Protein AF-A0A7X7I728-F1 (afdb_monomer_lite)

Secondary structure (DSSP, 8-state):
---GGGS-HHHHHHHHHHHHHHHHHHHHHT--S-PPPEEEE-TTS-EEEEEEEEEE-TTT-PEEEEEEE-TTSS-EEEEESEE--SSPPPTTEEEE-TTT-TTHHHHHHHTT-EEEEEEEEEETTEEEEEEEE-HHHHHHH-HHHHHHHHHHTTTHHHHHHHHTT-

pLDDT: mean 87.38, std 15.35, range [41.78, 98.81]

Sequence (166 aa):
MYDVDELPVEE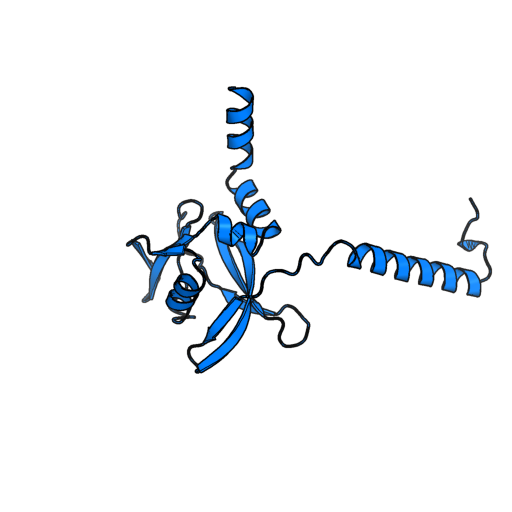QIEARRSLHEFINSALSEDKQESQKELTLNTQWETTERVQLEINQYMNNGCLYIGLVSYGDGYPEPYGDLTVNLTGKAPDYCGYVDLNNMPELEKFIEENDLGEFTGLTQRSGFCEYPLYLFNVDKLRELCPEGMQAYEHSIGRDKQVKVMEKAR

Structure (mmCIF, N/CA/C/O backbone):
data_AF-A0A7X7I728-F1
#
_entry.id   AF-A0A7X7I728-F1
#
loop_
_atom_site.group_PDB
_atom_site.id
_atom_site.type_symbol
_atom_site.label_atom_id
_atom_site.label_alt_id
_atom_site.label_comp_id
_atom_site.label_asym_id
_atom_site.label_entity_id
_atom_site.label_seq_id
_atom_site.pdbx_PDB_ins_code
_atom_site.Cartn_x
_atom_site.Cartn_y
_atom_site.Cartn_z
_atom_site.occupancy
_atom_site.B_iso_or_equiv
_atom_site.auth_seq_id
_atom_site.auth_comp_id
_atom_site.auth_asym_id
_atom_site.auth_atom_id
_atom_site.pdbx_PDB_model_num
ATOM 1 N N . MET A 1 1 ? -43.109 -25.574 -20.118 1.00 53.44 1 MET A N 1
ATOM 2 C CA . MET A 1 1 ? -41.638 -25.506 -20.046 1.00 53.44 1 MET A CA 1
ATOM 3 C C . MET A 1 1 ? -41.174 -26.665 -20.903 1.00 53.44 1 MET A C 1
ATOM 5 O O . MET A 1 1 ? -41.572 -27.776 -20.587 1.00 53.44 1 MET A O 1
ATOM 9 N N . TYR A 1 2 ? -40.563 -26.406 -22.059 1.00 62.81 2 TYR A N 1
ATOM 10 C CA . TYR A 1 2 ? -40.078 -27.488 -22.920 1.00 62.81 2 TYR A CA 1
ATOM 11 C C . TYR A 1 2 ? -38.817 -28.061 -22.280 1.00 62.81 2 TYR A C 1
ATOM 13 O O . TYR A 1 2 ? -37.954 -27.284 -21.867 1.00 62.81 2 TYR A O 1
ATOM 21 N N . ASP A 1 3 ? -38.762 -29.381 -22.126 1.00 76.88 3 ASP A N 1
ATOM 22 C CA . ASP A 1 3 ? -37.588 -30.053 -21.585 1.00 76.88 3 ASP A CA 1
ATOM 23 C C . ASP A 1 3 ? -36.501 -30.082 -22.667 1.00 76.88 3 ASP A C 1
ATOM 25 O O . ASP A 1 3 ? -36.733 -30.552 -23.782 1.00 76.88 3 ASP A O 1
ATOM 29 N N . VAL A 1 4 ? -35.333 -29.513 -22.366 1.00 71.19 4 VAL A N 1
ATOM 30 C CA . VAL A 1 4 ? -34.218 -29.411 -23.322 1.00 71.19 4 VAL A CA 1
ATOM 31 C C . VAL A 1 4 ? -33.711 -30.804 -23.691 1.00 71.19 4 VAL A C 1
ATOM 33 O O . VAL A 1 4 ? -33.253 -31.006 -24.813 1.00 71.19 4 VAL A O 1
ATOM 36 N N . ASP A 1 5 ? -33.863 -31.780 -22.793 1.00 78.50 5 ASP A N 1
ATOM 37 C CA . ASP A 1 5 ? -33.434 -33.156 -23.029 1.00 78.50 5 ASP A CA 1
ATOM 38 C C . ASP A 1 5 ? -34.337 -33.902 -24.037 1.00 78.50 5 ASP A C 1
ATOM 40 O O . ASP A 1 5 ? -33.936 -34.943 -24.563 1.00 78.50 5 ASP A O 1
ATOM 44 N N . GLU A 1 6 ? -35.513 -33.354 -24.378 1.00 86.38 6 GLU A N 1
ATOM 45 C CA . GLU A 1 6 ? -36.418 -33.888 -25.413 1.00 86.38 6 GLU A CA 1
ATOM 46 C C . GLU A 1 6 ? -36.143 -33.327 -26.825 1.00 86.38 6 GLU A C 1
ATOM 48 O O . GLU A 1 6 ? -36.757 -33.774 -27.799 1.00 86.38 6 GLU A O 1
ATOM 53 N N . LEU A 1 7 ? -35.215 -32.371 -26.972 1.00 83.38 7 LEU A N 1
ATOM 54 C CA . LEU A 1 7 ? -34.856 -31.787 -28.270 1.00 83.38 7 LEU A CA 1
ATOM 55 C C . LEU A 1 7 ? -33.882 -32.676 -29.066 1.00 83.38 7 LEU A C 1
ATOM 57 O O . LEU A 1 7 ? -33.124 -33.452 -28.479 1.00 83.38 7 LEU A O 1
ATOM 61 N N . PRO A 1 8 ? -33.828 -32.547 -30.405 1.00 90.62 8 PRO A N 1
ATOM 62 C CA . PRO A 1 8 ? -32.766 -33.143 -31.210 1.00 90.62 8 PRO A CA 1
ATOM 63 C C . PRO A 1 8 ? -31.375 -32.728 -30.706 1.00 90.62 8 PRO A C 1
ATOM 65 O O . PRO A 1 8 ? -31.157 -31.578 -30.334 1.00 90.62 8 PRO A O 1
ATOM 68 N N . VAL A 1 9 ? -30.412 -33.655 -30.734 1.00 84.50 9 VAL A N 1
ATOM 69 C CA . VAL A 1 9 ? -29.062 -33.468 -30.157 1.00 84.50 9 VAL A CA 1
ATOM 70 C C . VAL A 1 9 ? -28.361 -32.201 -30.668 1.00 84.50 9 VAL A C 1
ATOM 72 O O . VAL A 1 9 ? -27.690 -31.519 -29.901 1.00 84.50 9 VAL A O 1
ATOM 75 N N . GLU A 1 10 ? -28.534 -31.858 -31.944 1.00 85.75 10 GLU A N 1
ATOM 76 C CA . GLU A 1 10 ? -27.954 -30.651 -32.551 1.00 85.75 10 GLU A CA 1
ATOM 77 C C . GLU A 1 10 ? -28.499 -29.363 -31.915 1.00 85.75 10 GLU A C 1
ATOM 79 O O . GLU A 1 10 ? -27.745 -28.434 -31.632 1.00 85.75 10 GLU A O 1
ATOM 84 N N . GLU A 1 11 ? -29.793 -29.338 -31.606 1.00 85.31 11 GLU A N 1
ATOM 85 C CA . GLU A 1 11 ? -30.470 -28.202 -30.981 1.00 85.31 11 GLU A CA 1
ATOM 86 C C . GLU A 1 11 ? -30.124 -28.102 -29.487 1.00 85.31 11 GLU A C 1
ATOM 88 O O . GLU A 1 11 ? -29.961 -27.005 -28.955 1.00 85.31 11 GLU A O 1
ATOM 93 N N . GLN A 1 12 ? -29.883 -29.241 -28.823 1.00 82.62 12 GLN A N 1
ATOM 94 C CA . GLN A 1 12 ? -29.327 -29.264 -27.465 1.00 82.62 12 GLN A CA 1
ATOM 95 C C . GLN A 1 12 ? -27.908 -28.683 -27.408 1.00 82.62 12 GLN A C 1
ATOM 97 O O . GLN A 1 12 ? -27.571 -27.962 -26.467 1.00 82.62 12 GLN A O 1
ATOM 102 N N . ILE A 1 13 ? -27.064 -29.002 -28.396 1.00 82.25 13 ILE A N 1
ATOM 103 C CA . ILE A 1 13 ? -25.695 -28.477 -28.489 1.00 82.25 13 ILE A CA 1
ATOM 104 C C . ILE A 1 13 ? -25.730 -26.959 -28.678 1.00 82.25 13 ILE A C 1
ATOM 106 O O . ILE A 1 13 ? -25.015 -26.247 -27.971 1.00 82.25 13 ILE A O 1
ATOM 110 N N . GLU A 1 14 ? -26.592 -26.462 -29.564 1.00 89.81 14 GLU A N 1
ATOM 111 C CA . GLU A 1 14 ? -26.729 -25.026 -29.814 1.00 89.81 14 GLU A CA 1
ATOM 112 C C . GLU A 1 14 ? -27.291 -24.281 -28.596 1.00 89.81 14 GLU A C 1
ATOM 114 O O . GLU A 1 14 ? -26.756 -23.246 -28.201 1.00 89.81 14 GLU A O 1
ATOM 119 N N . ALA A 1 15 ? -28.295 -24.844 -27.916 1.00 84.81 15 ALA A N 1
ATOM 120 C CA . ALA A 1 15 ? -28.837 -24.270 -26.686 1.00 84.81 15 ALA A CA 1
ATOM 121 C C . ALA A 1 15 ? -27.779 -24.193 -25.570 1.00 84.81 15 ALA A C 1
ATOM 123 O O . ALA A 1 15 ? -27.669 -23.177 -24.882 1.00 84.81 15 ALA A O 1
ATOM 124 N N . ARG A 1 16 ? -26.956 -25.240 -25.410 1.00 85.56 16 ARG A N 1
ATOM 125 C CA . ARG A 1 16 ? -25.849 -25.251 -24.438 1.00 85.56 16 ARG A CA 1
ATOM 126 C C . ARG A 1 16 ? -24.754 -24.254 -24.803 1.00 85.56 16 ARG A C 1
ATOM 128 O O . ARG A 1 16 ? -24.213 -23.605 -23.911 1.00 85.56 16 ARG A O 1
ATOM 135 N N . ARG A 1 17 ? -24.446 -24.104 -26.093 1.00 85.06 17 ARG A N 1
ATOM 136 C CA . ARG A 1 17 ? -23.480 -23.117 -26.586 1.00 85.06 17 ARG A CA 1
ATOM 137 C C . ARG A 1 17 ? -23.965 -21.690 -26.348 1.00 85.06 17 ARG A C 1
ATOM 139 O O . ARG A 1 17 ? -23.219 -20.894 -25.790 1.00 85.06 17 ARG A O 1
ATOM 146 N N . SER A 1 18 ? -25.215 -21.396 -26.696 1.00 86.69 18 SER A N 1
ATOM 147 C CA . SER A 1 18 ? -25.838 -20.090 -26.477 1.00 86.69 18 SER A CA 1
ATOM 148 C C . SER A 1 18 ? -25.907 -19.739 -24.988 1.00 86.69 18 SER A C 1
ATOM 150 O O . SER A 1 18 ? -25.577 -18.620 -24.608 1.00 86.69 18 SER A O 1
ATOM 152 N N . LEU A 1 19 ? -26.236 -20.706 -24.124 1.00 82.81 19 LEU A N 1
ATOM 153 C CA . LEU A 1 19 ? -26.209 -20.512 -22.673 1.00 82.81 19 LEU A CA 1
ATOM 154 C C . LEU A 1 19 ? -24.792 -20.229 -22.159 1.00 82.81 19 LEU A C 1
ATOM 156 O O . LEU A 1 19 ? -24.616 -19.361 -21.313 1.00 82.81 19 LEU A O 1
ATOM 160 N N . HIS A 1 20 ? -23.783 -20.938 -22.664 1.00 75.88 20 HIS A N 1
ATOM 161 C CA . HIS A 1 20 ? -22.388 -20.706 -22.295 1.00 75.88 20 HIS A CA 1
ATOM 162 C C . HIS A 1 20 ? -21.892 -19.326 -22.757 1.00 75.88 20 HIS A C 1
ATOM 164 O O . HIS A 1 20 ? -21.244 -18.621 -21.989 1.00 75.88 20 HIS A O 1
ATOM 170 N N . GLU A 1 21 ? -22.230 -18.906 -23.978 1.00 82.44 21 GLU A N 1
ATOM 171 C CA . GLU A 1 21 ? -21.938 -17.558 -24.483 1.00 82.44 21 GLU A CA 1
ATOM 172 C C . GLU A 1 21 ? -22.671 -16.482 -23.669 1.00 82.44 21 GLU A C 1
ATOM 174 O O . GLU A 1 21 ? -22.060 -15.481 -23.310 1.00 82.44 21 GLU A O 1
ATOM 179 N N . PHE A 1 22 ? -23.931 -16.714 -23.288 1.00 81.75 22 PHE A N 1
ATOM 180 C CA . PHE A 1 22 ? -24.699 -15.812 -22.428 1.00 81.75 22 PHE A CA 1
ATOM 181 C C . PHE A 1 22 ? -24.111 -15.706 -21.016 1.00 81.75 22 PHE A C 1
ATOM 183 O O . PHE A 1 22 ? -23.977 -14.602 -20.500 1.00 81.75 22 PHE A O 1
ATOM 190 N N . ILE A 1 23 ? -23.717 -16.828 -20.404 1.00 76.88 23 ILE A N 1
ATOM 191 C CA . ILE A 1 23 ? -23.040 -16.842 -19.100 1.00 76.88 23 ILE A CA 1
ATOM 192 C C . ILE A 1 23 ? -21.721 -16.074 -19.193 1.00 76.88 23 ILE A C 1
ATOM 194 O O . ILE A 1 23 ? -21.453 -15.239 -18.340 1.00 76.88 23 ILE A O 1
ATOM 198 N N . ASN A 1 24 ? -20.923 -16.295 -20.239 1.00 72.25 24 ASN A N 1
ATOM 199 C CA . ASN A 1 24 ? -19.662 -15.576 -20.414 1.00 72.25 24 ASN A CA 1
ATOM 200 C C . ASN A 1 24 ? -19.876 -14.083 -20.692 1.00 72.25 24 ASN A C 1
ATOM 202 O O . ASN A 1 24 ? -19.128 -13.276 -20.152 1.00 72.25 24 ASN A O 1
ATOM 206 N N . SER A 1 25 ? -20.908 -13.708 -21.458 1.00 74.00 25 SER A N 1
ATOM 207 C CA . SER A 1 25 ? -21.302 -12.306 -21.671 1.00 74.00 25 SER A CA 1
ATOM 208 C C . SER A 1 25 ? -21.702 -11.656 -20.349 1.00 74.00 25 SER A C 1
ATOM 210 O O . SER A 1 25 ? -21.128 -10.643 -19.968 1.00 74.00 25 SER A O 1
ATOM 212 N N . ALA A 1 26 ? -22.597 -12.292 -19.588 1.00 68.44 26 ALA A N 1
ATOM 213 C CA . ALA A 1 26 ? -23.072 -11.792 -18.300 1.00 68.44 26 ALA A CA 1
ATOM 214 C C . ALA A 1 26 ? -21.956 -11.713 -17.242 1.00 68.44 26 ALA A C 1
ATOM 216 O O . ALA A 1 26 ? -21.942 -10.790 -16.437 1.00 68.44 26 ALA A O 1
ATOM 217 N N . LEU A 1 27 ? -20.995 -12.644 -17.258 1.00 63.94 27 LEU A N 1
ATOM 218 C CA . LEU A 1 27 ? -19.805 -12.586 -16.402 1.00 63.94 27 LEU A CA 1
ATOM 219 C C . LEU A 1 27 ? -18.793 -11.528 -16.871 1.00 63.94 27 LEU A C 1
ATOM 221 O O . LEU A 1 27 ? -18.062 -10.989 -16.044 1.00 63.94 27 LEU A O 1
ATOM 225 N N . SER A 1 28 ? -18.741 -11.223 -18.171 1.00 59.12 28 SER A N 1
ATOM 226 C CA . SER A 1 28 ? -17.876 -10.172 -18.724 1.00 59.12 28 SER A CA 1
ATOM 227 C C . SER A 1 28 ? -18.448 -8.761 -18.553 1.00 59.12 28 SER A C 1
ATOM 229 O O . SER A 1 28 ? -17.685 -7.801 -18.482 1.00 59.12 28 SER A O 1
ATOM 231 N N . GLU A 1 29 ? -19.772 -8.629 -18.441 1.00 48.34 29 GLU A N 1
ATOM 232 C CA . GLU A 1 29 ? -20.469 -7.342 -18.320 1.00 48.34 29 GLU A CA 1
ATOM 233 C C . GLU A 1 29 ? -20.414 -6.743 -16.899 1.00 48.34 29 GLU A C 1
ATOM 235 O O . GLU A 1 29 ? -20.635 -5.544 -16.756 1.00 48.34 29 GLU A O 1
ATOM 240 N N . ASP A 1 30 ? -20.024 -7.519 -15.875 1.00 48.91 30 ASP A N 1
ATOM 241 C CA . ASP A 1 30 ? -19.978 -7.078 -14.464 1.00 48.91 30 ASP A CA 1
ATOM 242 C C . ASP A 1 30 ? -18.563 -6.985 -13.847 1.00 48.91 30 ASP A C 1
ATOM 244 O O . ASP A 1 30 ? -18.428 -6.796 -12.636 1.00 48.91 30 ASP A O 1
ATOM 248 N N . LYS A 1 31 ? -17.473 -7.070 -14.628 1.00 45.31 31 LYS A N 1
ATOM 249 C CA . LYS A 1 31 ? -16.124 -6.846 -14.066 1.00 45.31 31 LYS A CA 1
ATOM 250 C C . LYS A 1 31 ? -15.114 -6.221 -15.026 1.00 45.31 31 LYS A C 1
ATOM 252 O O . LYS A 1 31 ? -14.151 -6.856 -15.442 1.00 45.31 31 LYS A O 1
ATOM 257 N N . GLN A 1 32 ? -15.286 -4.931 -15.312 1.00 41.78 32 GLN A N 1
ATOM 258 C CA . GLN A 1 32 ? -14.151 -4.071 -15.658 1.00 41.78 32 GLN A CA 1
ATOM 259 C C . GLN A 1 32 ? -14.459 -2.588 -15.398 1.00 41.78 32 GLN A C 1
ATOM 261 O O . GLN A 1 32 ? -14.433 -1.750 -16.295 1.00 41.78 32 GLN A O 1
ATOM 266 N N . GLU A 1 33 ? -14.673 -2.220 -14.132 1.00 46.94 33 GLU A N 1
ATOM 267 C CA . GLU A 1 33 ? -14.056 -0.963 -13.702 1.00 46.94 33 GLU A CA 1
ATOM 268 C C . GLU A 1 33 ? -12.553 -1.234 -13.784 1.00 46.94 33 GLU A C 1
ATOM 270 O O . GLU A 1 33 ? -12.021 -2.036 -13.018 1.00 46.94 33 GLU A O 1
ATOM 275 N N . SER A 1 34 ? -11.889 -0.708 -14.816 1.00 54.41 34 SER A N 1
ATOM 276 C CA . SER A 1 34 ? -10.459 -0.932 -15.022 1.00 54.41 34 SER A CA 1
ATOM 277 C C . SER A 1 34 ? -9.723 -0.514 -13.749 1.00 54.41 34 SER A C 1
ATOM 279 O O . SER A 1 34 ? -9.671 0.684 -13.450 1.00 54.41 34 SER A O 1
ATOM 281 N N . GLN A 1 35 ? -9.192 -1.478 -12.988 1.00 62.34 35 GLN A N 1
ATOM 282 C CA . GLN A 1 35 ? -8.314 -1.172 -11.864 1.00 62.34 35 GLN A CA 1
ATOM 283 C C . GLN A 1 35 ? -7.212 -0.245 -12.377 1.00 62.34 35 GLN A C 1
ATOM 285 O O . GLN A 1 35 ? -6.627 -0.461 -13.443 1.00 62.34 35 GLN A O 1
ATOM 290 N N . LYS A 1 36 ? -7.007 0.860 -11.665 1.00 84.88 36 LYS A N 1
ATOM 291 C CA . LYS A 1 36 ? -6.073 1.890 -12.103 1.00 84.88 36 LYS A CA 1
ATOM 292 C C . LYS A 1 36 ? -4.659 1.359 -11.969 1.00 84.88 36 LYS A C 1
ATOM 294 O O . LYS A 1 36 ? -4.222 0.978 -10.887 1.00 84.88 36 LYS A O 1
ATOM 299 N N . GLU A 1 37 ? -3.963 1.350 -13.092 1.00 91.44 37 GLU A N 1
ATOM 300 C CA . GLU A 1 37 ? -2.569 0.956 -13.144 1.00 91.44 37 GLU A CA 1
ATOM 301 C C . GLU A 1 37 ? -1.669 2.119 -12.738 1.00 91.44 37 GLU A C 1
ATOM 303 O O . GLU A 1 37 ? -1.884 3.270 -13.127 1.00 91.44 37 GLU A O 1
ATOM 308 N N . LEU A 1 38 ? -0.640 1.781 -11.977 1.00 95.12 38 LEU A N 1
ATOM 309 C CA . LEU A 1 38 ? 0.435 2.656 -11.562 1.00 95.12 38 LEU A CA 1
ATOM 310 C C . LEU A 1 38 ? 1.731 2.225 -12.242 1.00 95.12 38 LEU A C 1
ATOM 312 O O . LEU A 1 38 ? 1.924 1.063 -12.604 1.00 95.12 38 LEU A O 1
ATOM 316 N N . THR A 1 39 ? 2.631 3.184 -12.392 1.00 95.44 39 THR A N 1
ATOM 317 C CA . THR A 1 39 ? 3.954 2.960 -12.964 1.00 95.44 39 THR A CA 1
ATOM 318 C C . THR A 1 39 ? 4.951 2.743 -11.833 1.00 95.44 39 THR A C 1
ATOM 320 O O . THR A 1 39 ? 5.177 3.649 -11.033 1.00 95.44 39 THR A O 1
ATOM 323 N N . LEU A 1 40 ? 5.563 1.562 -11.775 1.00 95.44 40 LEU A N 1
ATOM 324 C CA . LEU A 1 40 ? 6.649 1.240 -10.856 1.00 95.44 40 LEU A CA 1
ATOM 325 C C . LEU A 1 40 ? 7.988 1.335 -11.590 1.00 95.44 40 LEU A C 1
ATOM 327 O O . LEU A 1 40 ? 8.225 0.619 -12.560 1.00 95.44 40 LEU A O 1
ATOM 331 N N . ASN A 1 41 ? 8.878 2.199 -11.109 1.00 95.31 41 ASN A N 1
ATOM 332 C CA . ASN A 1 41 ? 10.257 2.267 -11.585 1.00 95.31 41 ASN A CA 1
ATOM 333 C C . ASN A 1 41 ? 11.126 1.361 -10.714 1.00 95.31 41 ASN A C 1
ATOM 335 O O . ASN A 1 41 ? 11.298 1.637 -9.528 1.00 95.31 41 ASN A O 1
ATOM 339 N N . THR A 1 42 ? 11.646 0.285 -11.295 1.00 92.00 42 THR A N 1
ATOM 340 C CA . THR A 1 42 ? 12.363 -0.751 -10.550 1.00 92.00 42 THR A CA 1
ATOM 341 C C . THR A 1 42 ? 13.806 -0.346 -10.268 1.00 92.00 42 THR A C 1
ATOM 343 O O . THR A 1 42 ? 14.394 0.503 -10.948 1.00 92.00 42 THR A O 1
ATOM 346 N N . GLN A 1 43 ? 14.429 -1.023 -9.306 1.00 87.88 43 GLN A N 1
ATOM 347 C CA . GLN A 1 43 ? 15.864 -0.877 -9.037 1.00 87.88 43 GLN A CA 1
ATOM 348 C C . GLN A 1 43 ? 16.777 -1.268 -10.221 1.00 87.88 43 GLN A C 1
ATOM 350 O O . GLN A 1 43 ? 17.963 -0.942 -10.209 1.00 87.88 43 GLN A O 1
ATOM 355 N N . TRP A 1 44 ? 16.249 -1.955 -11.241 1.00 90.06 44 TRP A N 1
ATOM 356 C CA . TRP A 1 44 ? 16.990 -2.371 -12.440 1.00 90.06 44 TRP A CA 1
ATOM 357 C C . TRP A 1 44 ? 16.816 -1.412 -13.620 1.00 90.06 44 TRP A C 1
ATOM 359 O O . TRP A 1 44 ? 17.100 -1.788 -14.756 1.00 90.06 44 TRP A O 1
ATOM 369 N N . GLU A 1 45 ? 16.346 -0.188 -13.361 1.00 88.19 45 GLU A N 1
ATOM 370 C CA . GLU A 1 45 ? 16.091 0.838 -14.383 1.00 88.19 45 GLU A CA 1
ATOM 371 C C . GLU A 1 45 ? 15.041 0.409 -15.425 1.00 88.19 45 GLU A C 1
ATOM 373 O O . GLU A 1 45 ? 14.998 0.933 -16.540 1.00 88.19 45 GLU A O 1
ATOM 378 N N . THR A 1 46 ? 14.168 -0.536 -15.063 1.00 91.38 46 THR A N 1
ATOM 379 C CA . THR A 1 46 ? 12.996 -0.914 -15.858 1.00 91.38 46 THR A CA 1
ATOM 380 C C . THR A 1 46 ? 11.733 -0.280 -15.291 1.00 91.38 46 THR A C 1
ATOM 382 O O . THR A 1 46 ? 11.706 0.222 -14.164 1.00 91.38 46 THR A O 1
ATOM 385 N N . THR A 1 47 ? 10.671 -0.300 -16.088 1.00 92.75 47 THR A N 1
ATOM 386 C CA . THR A 1 47 ? 9.365 0.212 -15.690 1.00 92.75 47 THR A CA 1
ATOM 387 C C . THR A 1 47 ? 8.332 -0.892 -15.820 1.00 92.75 47 THR A C 1
ATOM 389 O O . THR A 1 47 ? 8.197 -1.477 -16.892 1.00 92.75 47 THR A O 1
ATOM 392 N N . GLU A 1 48 ? 7.577 -1.118 -14.751 1.00 92.44 48 GLU A N 1
ATOM 393 C CA . GLU A 1 48 ? 6.505 -2.106 -14.684 1.00 92.44 48 GLU A CA 1
ATOM 394 C C . GLU A 1 48 ? 5.160 -1.414 -14.456 1.00 92.44 48 GLU A C 1
ATOM 396 O O . GLU A 1 48 ? 5.064 -0.433 -13.715 1.00 92.44 48 GLU A O 1
ATOM 401 N N . ARG A 1 49 ? 4.106 -1.914 -15.108 1.00 93.94 49 ARG A N 1
ATOM 402 C CA . ARG A 1 49 ? 2.730 -1.452 -14.876 1.00 93.94 49 ARG A CA 1
ATOM 403 C C . ARG A 1 49 ? 2.087 -2.383 -13.862 1.00 93.94 49 ARG A C 1
ATOM 405 O O . ARG A 1 49 ? 1.961 -3.576 -14.124 1.00 93.94 49 ARG A O 1
ATOM 412 N N . VAL A 1 50 ? 1.696 -1.834 -12.717 1.00 95.56 50 VAL A N 1
ATOM 413 C CA . VAL A 1 50 ? 1.176 -2.608 -11.587 1.00 95.56 50 VAL A CA 1
ATOM 414 C C . VAL A 1 50 ? -0.173 -2.080 -11.118 1.00 95.56 50 VAL A C 1
ATOM 416 O O . VAL A 1 50 ? -0.459 -0.890 -11.221 1.00 95.56 50 VAL A O 1
ATOM 419 N N . GLN A 1 51 ? -1.001 -2.958 -10.568 1.00 96.19 51 GLN A N 1
ATOM 420 C CA . GLN A 1 51 ? -2.227 -2.617 -9.848 1.00 96.19 51 GLN A CA 1
ATOM 421 C C . GLN A 1 51 ? -2.073 -2.989 -8.373 1.00 96.19 51 GLN A C 1
ATOM 423 O O . GLN A 1 51 ? -1.302 -3.889 -8.033 1.00 96.19 51 GLN A O 1
ATOM 428 N N . LEU A 1 52 ? -2.805 -2.295 -7.499 1.00 97.19 52 LEU A N 1
ATOM 429 C CA . LEU A 1 52 ? -2.830 -2.626 -6.077 1.00 97.19 52 LEU A CA 1
ATOM 430 C C . LEU A 1 52 ? -3.813 -3.769 -5.808 1.00 97.19 52 LEU A C 1
ATOM 432 O O . LEU A 1 52 ? -4.994 -3.678 -6.148 1.00 97.19 52 LEU A O 1
ATOM 436 N N . GLU A 1 53 ? -3.350 -4.788 -5.096 1.00 97.31 53 GLU A N 1
ATOM 437 C CA . GLU A 1 53 ? -4.207 -5.779 -4.452 1.00 97.31 53 GLU A CA 1
ATOM 438 C C . GLU A 1 53 ? -4.272 -5.479 -2.954 1.00 97.31 53 GLU A C 1
ATOM 440 O O . GLU A 1 53 ? -3.249 -5.477 -2.274 1.00 97.31 53 GLU A O 1
ATOM 445 N N . ILE A 1 54 ? -5.468 -5.212 -2.424 1.00 98.19 54 ILE A N 1
ATOM 446 C CA . ILE A 1 54 ? -5.648 -4.877 -1.007 1.00 98.19 54 ILE A CA 1
ATOM 447 C C . ILE A 1 54 ? -6.389 -5.993 -0.286 1.00 98.19 54 ILE A C 1
ATOM 449 O O . ILE A 1 54 ? -7.464 -6.424 -0.702 1.00 98.19 54 ILE A O 1
ATOM 453 N N . ASN A 1 55 ? -5.814 -6.434 0.831 1.00 97.19 55 ASN A N 1
ATOM 454 C CA . ASN A 1 55 ? -6.383 -7.459 1.695 1.00 97.19 55 ASN A CA 1
ATOM 455 C C . ASN A 1 55 ? -5.917 -7.250 3.147 1.00 97.19 55 ASN A C 1
ATOM 457 O O . ASN A 1 55 ? -5.508 -6.160 3.552 1.00 97.19 55 ASN A O 1
ATOM 461 N N . GLN A 1 56 ? -5.952 -8.312 3.947 1.00 96.50 56 GLN A N 1
ATOM 462 C CA . GLN A 1 56 ? -5.412 -8.340 5.295 1.00 96.50 56 GLN A CA 1
ATOM 463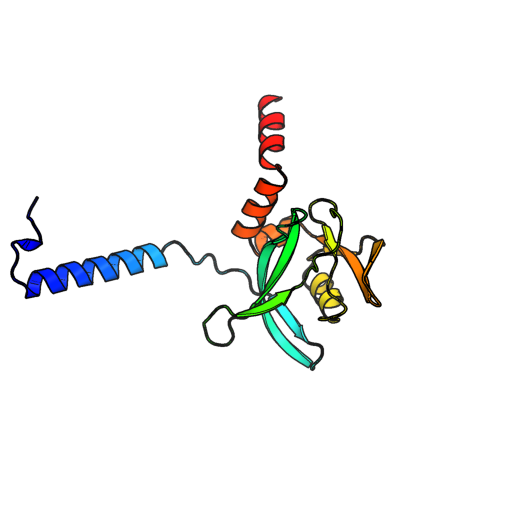 C C . GLN A 1 56 ? -4.526 -9.560 5.531 1.00 96.50 56 GLN A C 1
ATOM 465 O O . GLN A 1 56 ? -4.806 -10.673 5.079 1.00 96.50 56 GLN A O 1
ATOM 470 N N . TYR A 1 57 ? -3.503 -9.375 6.352 1.00 97.06 57 TYR A N 1
ATOM 471 C CA . TYR A 1 57 ? -2.722 -10.476 6.886 1.00 97.06 57 TYR A CA 1
ATOM 472 C C . TYR A 1 57 ? -3.554 -11.313 7.859 1.00 97.06 57 TYR A C 1
ATOM 474 O O . TYR A 1 57 ? -4.049 -10.818 8.870 1.00 97.06 57 TYR A O 1
ATOM 482 N N . MET A 1 58 ? -3.703 -12.609 7.576 1.00 93.69 58 MET A N 1
ATOM 483 C CA . MET A 1 58 ? -4.637 -13.488 8.299 1.00 93.69 58 MET A CA 1
ATOM 484 C C . MET A 1 58 ? -4.376 -13.595 9.811 1.00 93.69 58 MET A C 1
ATOM 486 O O . MET A 1 58 ? -5.305 -13.806 10.586 1.00 93.69 58 MET A O 1
ATOM 490 N N . ASN A 1 59 ? -3.118 -13.497 10.243 1.00 93.75 59 ASN A N 1
ATOM 491 C CA . ASN A 1 59 ? -2.692 -13.753 11.622 1.00 93.75 59 ASN A CA 1
ATOM 492 C C . ASN A 1 59 ? -2.862 -12.551 12.566 1.00 93.75 59 ASN A C 1
ATOM 494 O O . ASN A 1 59 ? -3.023 -12.751 13.768 1.00 93.75 59 ASN A O 1
ATOM 498 N N . ASN A 1 60 ? -2.792 -11.321 12.058 1.00 94.50 60 ASN A N 1
ATOM 499 C CA . ASN A 1 60 ? -2.862 -10.093 12.862 1.00 94.50 60 ASN A CA 1
ATOM 500 C C . ASN A 1 60 ? -3.881 -9.070 12.326 1.00 94.50 60 ASN A C 1
ATOM 502 O O . ASN A 1 60 ? -4.120 -8.054 12.975 1.00 94.50 60 ASN A O 1
ATOM 506 N N . GLY A 1 61 ? -4.495 -9.320 11.166 1.00 95.12 61 GLY A N 1
ATOM 507 C CA . GLY A 1 61 ? -5.422 -8.405 10.505 1.00 95.12 61 GLY A CA 1
ATOM 508 C C . GLY A 1 61 ? -4.774 -7.094 10.054 1.00 95.12 61 GLY A C 1
ATOM 509 O O . GLY A 1 61 ? -5.479 -6.097 9.898 1.00 95.12 61 GLY A O 1
ATOM 510 N N . CYS A 1 62 ? -3.446 -7.022 9.949 1.00 97.38 62 CYS A N 1
ATOM 511 C CA . CYS A 1 62 ? -2.755 -5.847 9.417 1.00 97.38 62 CYS A CA 1
ATOM 512 C C . CYS A 1 62 ? -3.065 -5.675 7.927 1.00 97.38 62 CYS A C 1
ATOM 514 O O . CYS A 1 62 ? -3.371 -6.652 7.244 1.00 97.38 62 CYS A O 1
ATOM 516 N N . LEU A 1 63 ? -2.992 -4.435 7.444 1.00 98.31 63 LEU A N 1
ATOM 517 C CA . LEU A 1 63 ? -3.221 -4.112 6.039 1.00 98.31 63 LEU A CA 1
ATOM 518 C C . LEU A 1 63 ? -2.197 -4.842 5.162 1.00 98.31 63 LEU A C 1
ATOM 520 O O . LEU A 1 63 ? -0.995 -4.734 5.408 1.00 98.31 63 LEU A O 1
ATOM 524 N N . TYR A 1 64 ? -2.696 -5.576 4.170 1.00 98.56 64 TYR A N 1
ATOM 525 C CA . TYR A 1 64 ? -1.902 -6.135 3.085 1.00 98.56 64 TYR A CA 1
ATOM 526 C C . TYR A 1 64 ? -2.129 -5.290 1.834 1.00 98.56 64 TYR A C 1
ATOM 528 O O . TYR A 1 64 ? -3.277 -5.063 1.447 1.00 98.56 64 TYR A O 1
ATOM 536 N N . ILE A 1 65 ? -1.039 -4.848 1.216 1.00 98.62 65 ILE A N 1
ATOM 537 C CA . ILE A 1 65 ? -1.019 -4.252 -0.116 1.00 98.62 65 ILE A CA 1
ATOM 538 C C . ILE A 1 65 ? 0.010 -5.021 -0.943 1.00 98.62 65 ILE A C 1
ATOM 540 O O . ILE A 1 65 ? 1.208 -4.951 -0.657 1.00 98.62 65 ILE A O 1
ATOM 544 N N . GLY A 1 66 ? -0.472 -5.744 -1.946 1.00 98.31 66 GLY A N 1
ATOM 545 C CA . GLY A 1 66 ? 0.310 -6.394 -2.990 1.00 98.31 66 GLY A CA 1
ATOM 546 C C . GLY A 1 66 ? 0.334 -5.569 -4.275 1.00 98.31 66 GLY A C 1
ATOM 547 O O . GLY A 1 66 ? -0.509 -4.694 -4.491 1.00 98.31 66 GLY A O 1
ATOM 548 N N . LEU A 1 67 ? 1.304 -5.861 -5.134 1.00 97.62 67 LEU A N 1
ATOM 549 C CA . LEU A 1 67 ? 1.432 -5.335 -6.487 1.00 97.62 67 LEU A CA 1
ATOM 550 C C . LEU A 1 67 ? 1.245 -6.480 -7.482 1.00 97.62 67 LEU A C 1
ATOM 552 O O . LEU A 1 67 ? 1.922 -7.504 -7.390 1.00 97.62 67 LEU A O 1
ATOM 556 N N . VAL A 1 68 ? 0.352 -6.289 -8.450 1.00 95.75 68 VAL A N 1
ATOM 557 C CA . VAL A 1 68 ? 0.032 -7.275 -9.492 1.00 95.75 68 VAL A CA 1
ATOM 558 C C . VAL A 1 68 ? 0.348 -6.683 -10.861 1.00 95.75 68 VAL A C 1
ATOM 560 O O . VAL A 1 68 ? -0.087 -5.572 -11.159 1.00 95.75 68 VAL A O 1
ATOM 563 N N . SER A 1 69 ? 1.100 -7.409 -11.687 1.00 92.62 69 SER A N 1
ATOM 564 C CA . SER A 1 69 ? 1.414 -7.049 -13.077 1.00 92.62 69 SER A CA 1
ATOM 565 C C . SER A 1 69 ? 0.531 -7.827 -14.057 1.00 92.62 69 SER A C 1
ATOM 567 O O . SER A 1 69 ? 0.037 -8.900 -13.730 1.00 92.62 69 SER A O 1
ATOM 569 N N . TYR A 1 70 ? 0.331 -7.285 -15.262 1.00 82.31 70 TYR A N 1
ATOM 570 C CA . TYR A 1 70 ? -0.490 -7.882 -16.331 1.00 82.31 70 TYR A CA 1
ATOM 571 C C . TYR A 1 70 ? 0.288 -8.043 -17.649 1.00 82.31 70 TYR A C 1
ATOM 573 O O . TYR A 1 70 ? -0.286 -7.975 -18.739 1.00 82.31 70 TYR A O 1
ATOM 581 N N . GLY A 1 71 ? 1.613 -8.204 -17.562 1.00 70.69 71 GLY A N 1
ATOM 582 C CA . GLY A 1 71 ? 2.529 -8.154 -18.707 1.00 70.69 71 GLY A CA 1
ATOM 583 C C . GLY A 1 71 ? 2.217 -9.122 -19.858 1.00 70.69 71 GLY A C 1
ATOM 584 O O . GLY A 1 71 ? 2.516 -8.806 -21.009 1.00 70.69 71 GLY A O 1
ATOM 585 N N . ASP A 1 72 ? 1.584 -10.264 -19.585 1.00 72.19 72 ASP A N 1
ATOM 586 C CA . ASP A 1 72 ? 1.251 -11.305 -20.567 1.00 72.19 72 ASP A CA 1
ATOM 587 C C . ASP A 1 72 ? -0.266 -11.526 -20.755 1.00 72.19 72 ASP A C 1
ATOM 589 O O . ASP A 1 72 ? -0.691 -12.466 -21.432 1.00 72.19 72 ASP A O 1
ATOM 593 N N . GLY A 1 73 ? -1.088 -10.629 -20.202 1.00 75.25 73 GLY A N 1
ATOM 594 C CA . GLY A 1 73 ? -2.547 -10.712 -20.247 1.00 75.25 73 GLY A CA 1
ATOM 595 C C . GLY A 1 73 ? -3.183 -11.471 -19.080 1.00 75.25 73 GLY A C 1
ATOM 596 O O . GLY A 1 73 ? -4.413 -11.505 -19.013 1.00 75.25 73 GLY A O 1
ATOM 597 N N . TYR A 1 74 ? -2.394 -12.017 -18.149 1.00 80.62 74 TYR A N 1
ATOM 598 C CA . TYR A 1 74 ? -2.886 -12.584 -16.894 1.00 80.62 74 TYR A CA 1
ATOM 599 C C . TYR A 1 74 ? -2.335 -11.813 -15.684 1.00 80.62 74 TYR A C 1
ATOM 601 O O . TYR A 1 74 ? -1.224 -11.294 -15.743 1.00 80.62 74 TYR A O 1
ATOM 609 N N . PRO A 1 75 ? -3.108 -11.702 -14.587 1.00 87.81 75 PRO A N 1
ATOM 610 C CA . PRO A 1 75 ? -2.613 -11.108 -13.353 1.00 87.81 75 PRO A CA 1
ATOM 611 C C . PRO A 1 75 ? -1.538 -12.001 -12.727 1.00 87.81 75 PRO A C 1
ATOM 613 O O . PRO A 1 75 ? -1.824 -13.130 -12.319 1.00 87.81 75 PRO A O 1
ATOM 616 N N . GLU A 1 76 ? -0.326 -11.474 -12.593 1.00 92.56 76 GLU A N 1
ATOM 617 C CA . GLU A 1 76 ? 0.789 -12.125 -11.911 1.00 92.56 76 GLU A CA 1
ATOM 618 C C . GLU A 1 76 ? 1.239 -11.301 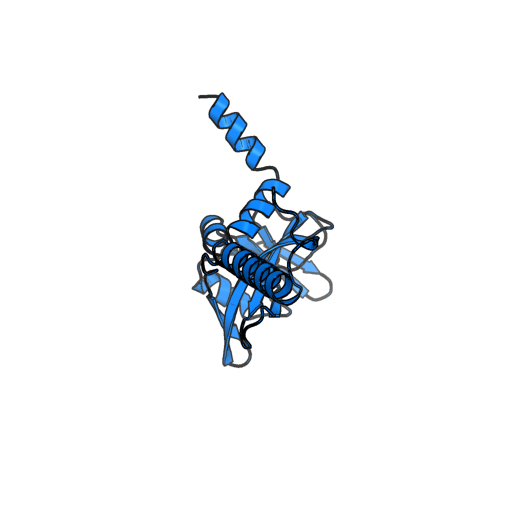-10.695 1.00 92.56 76 GLU A C 1
ATOM 620 O O . GLU A 1 76 ? 1.450 -10.088 -10.815 1.00 92.56 76 GLU A O 1
ATOM 625 N N . PRO A 1 77 ? 1.420 -11.922 -9.513 1.00 94.31 77 PRO A N 1
ATOM 626 C CA . PRO A 1 77 ? 2.011 -11.243 -8.367 1.00 94.31 77 PRO A CA 1
ATOM 627 C C . PRO A 1 77 ? 3.413 -10.729 -8.709 1.00 94.31 77 PRO A C 1
ATOM 629 O O . PRO A 1 77 ? 4.288 -11.504 -9.093 1.00 94.31 77 PRO A O 1
ATOM 632 N N . TYR A 1 78 ? 3.628 -9.426 -8.545 1.00 94.88 78 TYR A N 1
ATOM 633 C CA . TYR A 1 78 ? 4.924 -8.789 -8.767 1.00 94.88 78 TYR A CA 1
ATOM 634 C C . TYR A 1 78 ? 5.736 -8.704 -7.470 1.00 94.88 78 TYR A C 1
ATOM 636 O O . TYR A 1 78 ? 6.917 -9.046 -7.435 1.00 94.88 78 TYR A O 1
ATOM 644 N N . GLY A 1 79 ? 5.097 -8.267 -6.386 1.00 95.94 79 GLY A N 1
ATOM 645 C CA . GLY A 1 79 ? 5.730 -8.109 -5.081 1.00 95.94 79 GLY A CA 1
ATOM 646 C C . GLY A 1 79 ? 4.772 -7.512 -4.061 1.00 95.94 79 GLY A C 1
ATOM 647 O O . GLY A 1 79 ? 3.702 -7.024 -4.419 1.00 95.94 79 GLY A O 1
ATOM 648 N N . ASP A 1 80 ? 5.160 -7.535 -2.791 1.00 97.94 80 ASP A N 1
ATOM 649 C CA . ASP A 1 80 ? 4.341 -6.999 -1.708 1.00 97.94 80 ASP A CA 1
ATOM 650 C C . ASP A 1 80 ? 4.837 -5.604 -1.321 1.00 97.94 80 ASP A C 1
ATOM 652 O O . ASP A 1 80 ? 6.010 -5.409 -1.012 1.00 97.94 80 ASP A O 1
ATOM 656 N N . LEU A 1 81 ? 3.936 -4.619 -1.314 1.00 98.38 81 LEU A N 1
ATOM 657 C CA . LEU A 1 81 ? 4.265 -3.275 -0.847 1.00 98.38 81 LEU A CA 1
ATOM 658 C C . LEU A 1 81 ? 4.419 -3.275 0.675 1.00 98.38 81 LEU A C 1
ATOM 660 O O . LEU A 1 81 ? 5.371 -2.717 1.222 1.00 98.38 81 LEU A O 1
ATOM 664 N N . THR A 1 82 ? 3.469 -3.896 1.372 1.00 98.56 82 THR A N 1
ATOM 665 C CA . THR A 1 82 ? 3.511 -4.039 2.834 1.00 98.56 82 THR A CA 1
ATOM 666 C C . THR A 1 82 ? 4.070 -5.393 3.238 1.00 98.56 82 THR A C 1
ATOM 668 O O . THR A 1 82 ? 3.714 -6.377 2.609 1.00 98.56 82 THR A O 1
ATOM 671 N N . VAL A 1 83 ? 4.785 -5.494 4.359 1.00 98.00 83 VAL A N 1
ATOM 672 C CA . VAL A 1 83 ? 5.277 -6.755 4.939 1.00 98.00 83 VAL A CA 1
ATOM 673 C C . VAL A 1 83 ? 4.517 -7.149 6.216 1.00 98.00 83 VAL A C 1
ATOM 675 O O . VAL A 1 83 ? 4.119 -6.304 7.023 1.00 98.00 83 VAL A O 1
ATOM 678 N N . ASN A 1 84 ? 4.337 -8.456 6.439 1.00 97.25 84 ASN A N 1
ATOM 679 C CA . ASN A 1 84 ? 3.696 -8.989 7.644 1.00 97.25 84 ASN A CA 1
ATOM 680 C C . ASN A 1 84 ? 4.667 -9.068 8.830 1.00 97.25 84 ASN A C 1
ATOM 682 O O . ASN A 1 84 ? 5.456 -10.011 8.936 1.00 97.25 84 ASN A O 1
ATOM 686 N N . LEU A 1 85 ? 4.580 -8.117 9.759 1.00 96.25 85 LEU A N 1
ATOM 687 C CA . LEU A 1 85 ? 5.360 -8.138 10.999 1.00 96.25 85 LEU A CA 1
ATOM 688 C C . LEU A 1 85 ? 4.522 -8.537 12.218 1.00 96.25 85 LEU A C 1
ATOM 690 O O . LEU A 1 85 ? 3.294 -8.453 12.241 1.00 96.25 85 LEU A O 1
ATOM 694 N N . THR A 1 86 ? 5.208 -8.982 13.271 1.00 93.88 86 THR A N 1
ATOM 695 C CA . THR A 1 86 ? 4.567 -9.345 14.538 1.00 93.88 86 THR A CA 1
ATOM 696 C C . THR A 1 86 ? 3.928 -8.125 15.196 1.00 93.88 86 THR A C 1
ATOM 698 O O . THR A 1 86 ? 4.577 -7.097 15.391 1.00 93.88 86 THR A O 1
ATOM 701 N N . GLY A 1 87 ? 2.684 -8.296 15.644 1.00 92.50 87 GLY A N 1
ATOM 702 C CA . GLY A 1 87 ? 1.889 -7.246 16.273 1.00 92.50 87 GLY A CA 1
ATOM 703 C C . GLY A 1 87 ? 0.820 -6.696 15.334 1.00 92.50 87 GLY A C 1
ATOM 704 O O . GLY A 1 87 ? 0.716 -7.105 14.180 1.00 92.50 87 GLY A O 1
ATOM 705 N N . LYS A 1 88 ? -0.010 -5.798 15.867 1.00 94.06 88 LYS A N 1
ATOM 706 C CA . LYS A 1 88 ? -1.052 -5.098 15.116 1.00 94.06 88 LYS A CA 1
ATOM 707 C C . LYS A 1 88 ? -0.572 -3.677 14.831 1.00 94.06 88 LYS A C 1
ATOM 709 O O . LYS A 1 88 ? -0.325 -2.921 15.770 1.00 94.06 88 LYS A O 1
ATOM 714 N N . ALA A 1 89 ? -0.451 -3.329 13.55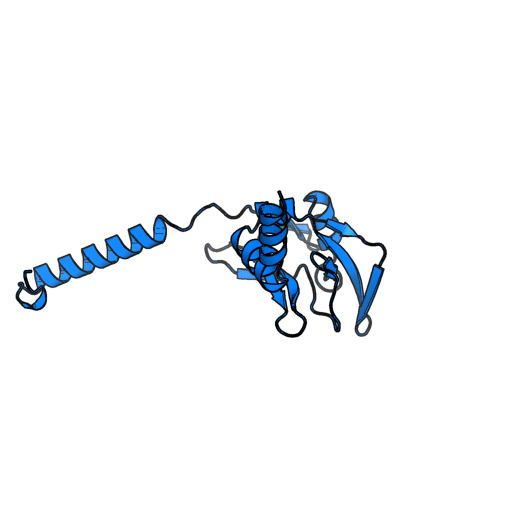4 1.00 96.38 89 ALA A N 1
ATOM 715 C CA . ALA A 1 89 ? -0.307 -1.944 13.125 1.00 96.38 89 ALA A CA 1
ATOM 716 C C . ALA A 1 89 ? -1.653 -1.208 13.288 1.00 96.38 89 ALA A C 1
ATOM 718 O O . ALA A 1 89 ? -2.704 -1.853 13.193 1.00 96.38 89 ALA A O 1
ATOM 719 N N . PRO A 1 90 ? -1.648 0.116 13.533 1.00 97.25 90 PRO A N 1
ATOM 720 C CA . PRO A 1 90 ? -2.868 0.917 13.477 1.00 97.25 90 PRO A CA 1
ATOM 721 C C . PRO A 1 90 ? -3.602 0.736 12.142 1.00 97.25 90 PRO A C 1
ATOM 723 O O . PRO A 1 90 ? -2.986 0.409 11.128 1.00 97.25 90 PRO A O 1
ATOM 726 N N . ASP A 1 91 ? -4.916 0.947 12.139 1.00 97.44 91 ASP A N 1
ATOM 727 C CA . ASP A 1 91 ? -5.707 0.857 10.910 1.00 97.44 91 ASP A CA 1
ATOM 728 C C . ASP A 1 91 ? -5.175 1.831 9.848 1.00 97.44 91 ASP A C 1
ATOM 730 O O . ASP A 1 91 ? -4.761 2.944 10.176 1.00 97.44 91 ASP A O 1
ATOM 734 N N . TYR A 1 92 ? -5.191 1.403 8.582 1.00 98.19 92 TYR A N 1
ATOM 735 C CA . TYR A 1 92 ? -4.590 2.110 7.435 1.00 98.19 92 TYR A CA 1
ATOM 736 C C . TYR A 1 92 ? -3.073 2.294 7.498 1.00 98.19 92 TYR A C 1
ATOM 738 O O . TYR A 1 92 ? -2.508 2.919 6.603 1.00 98.19 92 TYR A O 1
ATOM 746 N N . CYS A 1 93 ? -2.401 1.732 8.503 1.00 98.50 93 CYS A N 1
ATOM 747 C CA . CYS A 1 93 ? -0.952 1.687 8.540 1.00 98.50 93 CYS A CA 1
ATOM 748 C C . CYS A 1 93 ? -0.419 0.318 8.107 1.00 98.50 93 CYS A C 1
ATOM 750 O O . CYS A 1 93 ? -1.020 -0.726 8.376 1.00 98.50 93 CYS A O 1
ATOM 752 N N . GLY A 1 94 ? 0.760 0.326 7.492 1.00 98.44 94 GLY A N 1
ATOM 753 C CA . GLY A 1 94 ? 1.487 -0.880 7.105 1.00 98.44 94 GLY A CA 1
ATOM 754 C C . GLY A 1 94 ? 2.991 -0.637 7.078 1.00 98.44 94 GLY A C 1
ATOM 755 O O . GLY A 1 94 ? 3.447 0.483 6.852 1.00 98.44 94 GLY A O 1
ATOM 756 N N . TYR A 1 95 ? 3.761 -1.684 7.362 1.00 98.62 95 TYR A N 1
ATOM 757 C CA . TYR A 1 95 ? 5.217 -1.641 7.259 1.00 98.62 95 TYR A CA 1
ATOM 758 C C . TYR A 1 95 ? 5.623 -1.896 5.813 1.00 98.62 95 TYR A C 1
ATOM 760 O O . TYR A 1 95 ? 5.169 -2.885 5.251 1.00 98.62 95 TYR A O 1
ATOM 768 N N . VAL A 1 96 ? 6.441 -1.031 5.218 1.00 98.69 96 VAL A N 1
ATOM 769 C CA . VAL A 1 96 ? 6.808 -1.111 3.792 1.00 98.69 96 VAL A CA 1
ATOM 770 C C . VAL A 1 96 ? 8.034 -1.999 3.591 1.00 98.69 96 VAL A C 1
ATOM 772 O O . VAL A 1 96 ? 9.016 -1.860 4.323 1.00 98.69 96 VAL A O 1
ATOM 775 N N . ASP A 1 97 ? 7.998 -2.888 2.595 1.00 98.00 97 ASP A N 1
ATOM 776 C CA . ASP A 1 97 ? 9.083 -3.830 2.290 1.00 98.00 97 ASP A CA 1
ATOM 777 C C . ASP A 1 97 ? 10.231 -3.200 1.478 1.00 98.00 97 ASP A C 1
ATOM 779 O O . ASP A 1 97 ? 10.541 -3.589 0.352 1.00 98.00 97 ASP A O 1
ATOM 783 N N . LEU A 1 98 ? 10.918 -2.226 2.080 1.00 96.38 98 LEU A N 1
ATOM 784 C CA . LEU A 1 98 ? 12.119 -1.626 1.481 1.00 96.38 98 LEU A CA 1
ATOM 785 C C . LEU A 1 98 ? 13.317 -2.586 1.423 1.00 96.38 98 LEU A C 1
ATOM 787 O O . LEU A 1 98 ? 14.320 -2.278 0.783 1.00 96.38 98 LEU A O 1
ATOM 791 N N . ASN A 1 99 ? 13.243 -3.734 2.105 1.00 95.31 99 ASN A N 1
ATOM 792 C CA . ASN A 1 99 ? 14.302 -4.735 2.071 1.00 95.31 99 ASN A CA 1
ATOM 793 C C . ASN A 1 99 ? 14.313 -5.483 0.734 1.00 95.31 99 ASN A C 1
ATOM 795 O O . ASN A 1 99 ? 15.380 -5.723 0.170 1.00 95.31 99 ASN A O 1
ATOM 799 N N . ASN A 1 100 ? 13.133 -5.862 0.244 1.00 94.25 100 ASN A N 1
ATOM 800 C CA . ASN A 1 100 ? 12.988 -6.561 -1.026 1.00 94.25 100 ASN A CA 1
ATOM 801 C C . ASN A 1 100 ? 12.762 -5.604 -2.200 1.00 94.25 100 ASN A C 1
ATOM 803 O O . ASN A 1 100 ? 13.210 -5.898 -3.309 1.00 94.25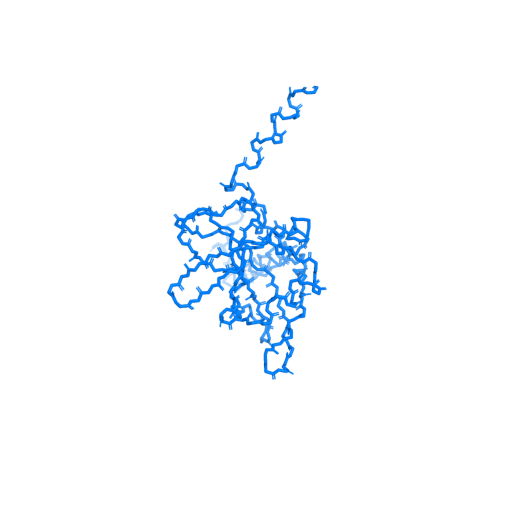 100 ASN A O 1
ATOM 807 N N . MET A 1 101 ? 12.123 -4.461 -1.952 1.00 96.44 101 MET A N 1
ATOM 808 C CA . MET A 1 101 ? 11.795 -3.465 -2.968 1.00 96.44 101 MET A CA 1
ATOM 809 C C . MET A 1 101 ? 12.156 -2.046 -2.489 1.00 96.44 101 MET A C 1
ATOM 811 O O . MET A 1 101 ? 11.282 -1.278 -2.070 1.00 96.44 101 MET A O 1
ATOM 815 N N . PRO A 1 102 ? 13.448 -1.667 -2.528 1.00 96.12 102 PRO A N 1
ATOM 816 C CA . PRO A 1 102 ? 13.913 -0.351 -2.083 1.00 96.12 102 PRO A CA 1
ATOM 817 C C . PRO A 1 102 ? 13.281 0.825 -2.851 1.00 96.12 102 PRO A C 1
ATOM 819 O O . PRO A 1 102 ? 13.240 1.941 -2.340 1.00 96.12 102 PRO A O 1
ATOM 822 N N . GLU A 1 103 ? 12.759 0.595 -4.056 1.00 96.81 103 GLU A N 1
ATOM 823 C CA . GLU A 1 103 ? 12.052 1.590 -4.867 1.00 96.81 103 GLU A CA 1
ATOM 824 C C . GLU A 1 103 ? 10.674 2.003 -4.313 1.00 96.81 103 GLU A C 1
ATOM 826 O O . GLU A 1 103 ? 10.125 3.020 -4.746 1.00 96.81 103 GLU A O 1
ATOM 831 N N . LEU A 1 104 ? 10.109 1.257 -3.353 1.00 98.25 104 LEU A N 1
ATOM 832 C CA . LEU A 1 104 ? 8.748 1.493 -2.860 1.00 98.25 104 LEU A CA 1
ATOM 833 C C . LEU A 1 104 ? 8.566 2.842 -2.166 1.00 98.25 104 LEU A C 1
ATOM 835 O O . LEU A 1 104 ? 7.481 3.407 -2.244 1.00 98.25 104 LEU A O 1
ATOM 839 N N . GLU A 1 105 ? 9.599 3.379 -1.515 1.00 97.19 105 GLU A N 1
ATOM 840 C CA . GLU A 1 105 ? 9.526 4.708 -0.892 1.00 97.19 105 GLU A CA 1
ATOM 841 C C . GLU A 1 105 ? 9.196 5.780 -1.938 1.00 97.19 105 GLU A C 1
ATOM 843 O O . GLU A 1 105 ? 8.232 6.533 -1.793 1.00 97.19 105 GLU A O 1
ATOM 848 N N . LYS A 1 106 ? 9.930 5.770 -3.054 1.00 97.19 106 LYS A N 1
ATOM 849 C CA . LYS A 1 106 ? 9.699 6.683 -4.172 1.00 97.19 106 LYS A CA 1
ATOM 850 C C . LYS A 1 106 ? 8.360 6.410 -4.860 1.00 97.19 106 LYS A C 1
ATOM 852 O O . LYS A 1 106 ? 7.648 7.346 -5.205 1.00 97.19 106 LYS A O 1
ATOM 857 N N . PHE A 1 107 ? 7.995 5.139 -5.031 1.00 98.06 107 PHE A N 1
ATOM 858 C CA . PHE A 1 107 ? 6.703 4.756 -5.606 1.00 98.06 107 PHE A CA 1
ATOM 859 C C . PHE A 1 107 ? 5.519 5.281 -4.781 1.00 98.06 107 PHE A C 1
ATOM 861 O O . PHE A 1 107 ? 4.535 5.752 -5.353 1.00 98.06 107 PHE A O 1
ATOM 868 N N . ILE A 1 108 ? 5.611 5.229 -3.450 1.00 98.50 108 ILE A N 1
ATOM 869 C CA . ILE A 1 108 ? 4.588 5.759 -2.544 1.00 98.50 108 ILE A CA 1
ATOM 870 C C . ILE A 1 108 ? 4.484 7.281 -2.677 1.00 98.50 108 ILE A C 1
ATOM 872 O O . ILE A 1 108 ? 3.372 7.794 -2.807 1.00 98.50 108 ILE A O 1
ATOM 876 N N . GLU A 1 109 ? 5.620 7.985 -2.687 1.00 97.50 109 GLU A N 1
ATOM 877 C CA . GLU A 1 109 ? 5.679 9.445 -2.819 1.00 97.50 109 GLU A CA 1
ATOM 878 C C . GLU A 1 109 ? 5.107 9.927 -4.163 1.00 97.50 109 GLU A C 1
ATOM 880 O O . GLU A 1 109 ? 4.224 10.783 -4.191 1.00 97.50 109 GLU A O 1
ATOM 885 N N . GLU A 1 110 ? 5.554 9.350 -5.284 1.00 96.94 110 GLU A N 1
ATOM 886 C CA . GLU A 1 110 ? 5.146 9.768 -6.636 1.00 96.94 110 GLU A CA 1
ATOM 887 C C . GLU A 1 110 ? 3.646 9.569 -6.905 1.00 96.94 110 GLU A C 1
ATOM 889 O O . GLU A 1 110 ? 3.068 10.273 -7.737 1.00 96.94 110 GLU A O 1
ATOM 894 N N . ASN A 1 111 ? 3.010 8.630 -6.199 1.00 97.25 111 ASN A N 1
ATOM 895 C CA . ASN A 1 111 ? 1.600 8.280 -6.372 1.00 97.25 111 ASN A CA 1
ATOM 896 C C . ASN A 1 111 ? 0.697 8.764 -5.222 1.00 97.25 111 ASN A C 1
ATOM 898 O O . ASN A 1 111 ? -0.495 8.445 -5.223 1.00 97.25 111 ASN A O 1
ATOM 902 N N . ASP A 1 112 ? 1.232 9.533 -4.264 1.00 97.56 112 ASP A N 1
ATOM 903 C CA . ASP A 1 112 ? 0.499 10.044 -3.092 1.00 97.56 112 ASP A CA 1
ATOM 904 C C . ASP A 1 112 ? -0.187 8.920 -2.281 1.00 97.56 112 ASP A C 1
ATOM 906 O O . ASP A 1 112 ? -1.305 9.057 -1.778 1.00 97.56 112 ASP A O 1
ATOM 910 N N . LEU A 1 113 ? 0.462 7.750 -2.192 1.00 98.19 113 LEU A N 1
ATOM 911 C CA . LEU A 1 113 ? -0.135 6.560 -1.572 1.00 98.19 113 LEU A CA 1
ATOM 912 C C . LEU A 1 113 ? -0.095 6.595 -0.050 1.00 98.19 113 LEU A C 1
ATOM 914 O O . LEU A 1 113 ? -0.871 5.886 0.587 1.00 98.19 113 LEU A O 1
ATOM 918 N N . GLY A 1 114 ? 0.789 7.382 0.553 1.00 98.06 114 GLY A N 1
ATOM 919 C CA . GLY A 1 114 ? 0.925 7.438 1.998 1.00 98.06 114 GLY A CA 1
ATOM 920 C C . GLY A 1 114 ? 2.133 8.231 2.463 1.00 98.06 114 GLY A C 1
ATOM 921 O O . GLY A 1 114 ? 2.973 8.650 1.674 1.00 98.06 114 GLY A O 1
ATOM 922 N N . GLU A 1 115 ? 2.218 8.397 3.776 1.00 98.38 115 GLU A N 1
ATOM 923 C CA . GLU A 1 115 ? 3.258 9.183 4.431 1.00 98.38 115 GLU A CA 1
ATOM 924 C C . GLU A 1 115 ? 4.007 8.340 5.461 1.00 98.38 115 GLU A C 1
ATOM 926 O O . GLU A 1 115 ? 3.413 7.569 6.227 1.00 98.38 115 GLU A O 1
ATOM 931 N N . PHE A 1 116 ? 5.328 8.515 5.515 1.00 98.50 116 PHE A N 1
ATOM 932 C CA . PHE A 1 116 ? 6.144 7.910 6.554 1.00 98.50 116 PHE A CA 1
ATOM 933 C C . PHE A 1 116 ? 5.765 8.481 7.925 1.00 98.50 116 PHE A C 1
ATOM 935 O O . PHE A 1 116 ? 5.807 9.687 8.156 1.00 98.50 116 PHE A O 1
ATOM 942 N N . THR A 1 117 ? 5.452 7.604 8.877 1.00 98.38 117 THR A N 1
ATOM 943 C CA . THR A 1 117 ? 4.980 8.019 10.210 1.00 98.38 117 THR A CA 1
ATOM 944 C C . THR A 1 117 ? 6.101 8.469 11.156 1.00 98.38 117 THR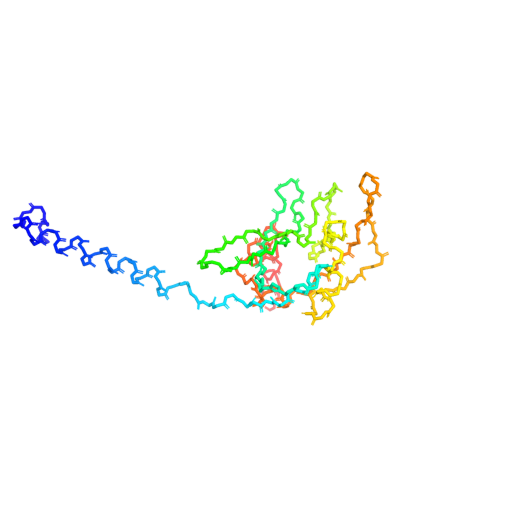 A C 1
ATOM 946 O O . THR A 1 117 ? 5.825 8.893 12.278 1.00 98.38 117 THR A O 1
ATOM 949 N N . GLY A 1 118 ? 7.371 8.335 10.755 1.00 97.94 118 GLY A N 1
ATOM 950 C CA . GLY A 1 118 ? 8.523 8.511 11.646 1.00 97.94 118 GLY A CA 1
ATOM 951 C C . GLY A 1 118 ? 8.843 7.280 12.501 1.00 97.94 118 GLY A C 1
ATOM 952 O O . GLY A 1 118 ? 9.790 7.314 13.284 1.00 97.94 118 GLY A O 1
ATOM 953 N N . LEU A 1 119 ? 8.065 6.199 12.372 1.00 98.19 119 LEU A N 1
ATOM 954 C CA . LEU A 1 119 ? 8.226 4.968 13.142 1.00 98.19 119 LEU A CA 1
ATOM 955 C C . LEU A 1 119 ? 8.720 3.823 12.266 1.00 98.19 119 LEU A C 1
ATOM 957 O O . LEU A 1 119 ? 8.301 3.667 11.124 1.00 98.19 119 LEU A O 1
ATOM 961 N N . THR A 1 120 ? 9.545 2.961 12.841 1.00 98.00 120 THR A N 1
ATOM 962 C CA . THR A 1 120 ? 10.073 1.770 12.177 1.00 98.00 120 THR A CA 1
ATOM 963 C C . THR A 1 120 ? 9.919 0.542 13.070 1.00 98.00 120 THR A C 1
ATOM 965 O O . THR A 1 120 ? 9.756 0.646 14.291 1.00 98.00 120 THR A O 1
ATOM 968 N N . GLN A 1 121 ? 9.955 -0.648 12.472 1.00 97.62 121 GLN A N 1
ATOM 969 C CA . GLN A 1 121 ? 10.030 -1.908 13.207 1.00 97.62 121 GLN A CA 1
ATOM 970 C C . GLN A 1 121 ? 11.144 -2.784 12.645 1.00 97.62 121 GLN A C 1
ATOM 972 O O . GLN A 1 121 ? 11.235 -3.022 11.443 1.00 97.62 121 GLN A O 1
ATOM 977 N N . ARG A 1 122 ? 11.987 -3.303 13.542 1.00 97.06 122 ARG A N 1
ATOM 978 C CA . ARG A 1 122 ? 13.060 -4.230 13.183 1.00 97.06 122 ARG A CA 1
ATOM 979 C C . ARG A 1 122 ? 12.562 -5.672 13.184 1.00 97.06 122 ARG A C 1
ATOM 981 O O . ARG A 1 122 ? 11.971 -6.117 14.167 1.00 97.06 122 ARG A O 1
ATOM 988 N N . SER A 1 123 ? 12.899 -6.421 12.139 1.00 94.94 123 SER A N 1
ATOM 989 C CA . SER A 1 123 ? 12.743 -7.876 12.077 1.00 94.94 123 SER A CA 1
ATOM 990 C C . SER A 1 123 ? 14.010 -8.499 11.493 1.00 94.94 123 SER A C 1
ATOM 992 O O . SER A 1 123 ? 14.449 -8.145 10.400 1.00 94.94 123 SER A O 1
ATOM 994 N N . GLY A 1 124 ? 14.651 -9.392 12.253 1.00 93.25 124 GLY A N 1
ATOM 995 C CA . GLY A 1 124 ? 15.983 -9.896 11.917 1.00 93.25 124 GLY A CA 1
ATOM 996 C C . GLY A 1 124 ? 17.018 -8.767 11.845 1.00 93.25 124 GLY A C 1
ATOM 997 O O . GLY A 1 124 ? 17.225 -8.049 12.827 1.00 93.25 124 GLY A O 1
ATOM 998 N N . PHE A 1 125 ? 17.656 -8.628 10.681 1.00 92.44 125 PHE A N 1
ATOM 999 C CA . PHE A 1 125 ? 18.649 -7.586 10.383 1.00 92.44 125 PHE A CA 1
ATOM 1000 C C . PHE A 1 125 ? 18.072 -6.397 9.601 1.00 92.44 125 PHE A C 1
ATOM 1002 O O . PHE A 1 125 ? 18.816 -5.474 9.282 1.00 92.44 125 PHE A O 1
ATOM 1009 N N . CYS A 1 126 ? 16.772 -6.415 9.309 1.00 94.88 126 CYS A N 1
ATOM 1010 C CA . CYS A 1 126 ? 16.106 -5.431 8.464 1.00 94.88 126 CYS A CA 1
ATOM 1011 C C . CYS A 1 126 ? 15.194 -4.538 9.310 1.00 94.88 126 CYS A C 1
ATOM 1013 O O . CYS A 1 126 ? 14.649 -4.967 10.333 1.00 94.88 126 CYS A O 1
ATOM 1015 N N . GLU A 1 127 ? 15.023 -3.298 8.874 1.00 96.56 127 GLU A N 1
ATOM 1016 C CA . GLU A 1 127 ? 14.171 -2.301 9.510 1.00 96.56 127 GLU A CA 1
ATOM 1017 C C . GLU A 1 127 ? 13.150 -1.810 8.490 1.00 96.56 127 GLU A C 1
ATOM 1019 O O . GLU A 1 127 ? 13.516 -1.403 7.391 1.00 96.56 127 GLU A O 1
ATOM 1024 N N . TYR A 1 128 ? 11.874 -1.895 8.853 1.00 98.31 128 TYR A N 1
ATOM 1025 C CA . TYR A 1 128 ? 10.760 -1.605 7.961 1.00 98.31 128 TYR A CA 1
ATOM 1026 C C . TYR A 1 128 ? 10.054 -0.339 8.452 1.00 98.31 128 TYR A C 1
ATOM 1028 O O . TYR A 1 128 ? 9.639 -0.296 9.619 1.00 98.31 128 TYR A O 1
ATOM 1036 N N . PRO A 1 129 ? 9.925 0.705 7.620 1.00 98.44 129 PRO A N 1
ATOM 1037 C CA . PRO A 1 129 ? 9.231 1.923 8.005 1.00 98.44 129 PRO A CA 1
ATOM 1038 C C . PRO A 1 129 ? 7.719 1.717 8.002 1.00 98.44 129 PRO A C 1
ATOM 1040 O O . PRO A 1 129 ? 7.159 1.088 7.105 1.00 98.44 129 PRO A O 1
ATOM 1043 N N . LEU A 1 130 ? 7.053 2.259 9.017 1.00 98.75 130 LEU A N 1
ATOM 1044 C CA . LEU A 1 130 ? 5.602 2.288 9.104 1.00 98.75 130 LEU A CA 1
ATOM 1045 C C . LEU A 1 130 ? 5.077 3.495 8.327 1.00 98.75 130 LEU A C 1
ATOM 1047 O O . LEU A 1 130 ? 5.431 4.638 8.635 1.00 98.75 130 LEU A O 1
ATOM 1051 N N . TYR A 1 131 ? 4.192 3.236 7.376 1.00 98.81 131 TYR A N 1
ATOM 1052 C CA . TYR A 1 131 ? 3.500 4.256 6.600 1.00 98.81 131 TYR A CA 1
ATOM 1053 C C . TYR A 1 131 ? 2.033 4.333 7.006 1.00 98.81 131 TYR A C 1
ATOM 1055 O O . TYR A 1 131 ? 1.429 3.311 7.332 1.00 98.81 131 TYR A O 1
ATOM 1063 N N . LEU A 1 132 ? 1.476 5.544 6.979 1.00 98.75 132 LEU A N 1
ATOM 1064 C CA . LEU A 1 132 ? 0.039 5.795 7.007 1.00 98.75 132 LEU A CA 1
ATOM 1065 C C . LEU A 1 132 ? -0.425 5.971 5.563 1.00 98.75 132 LEU A C 1
ATOM 1067 O O . LEU A 1 132 ? -0.026 6.929 4.904 1.00 98.75 132 LEU A O 1
ATOM 1071 N N . PHE A 1 133 ? -1.253 5.053 5.073 1.00 98.75 133 PHE A N 1
ATOM 1072 C CA . PHE A 1 133 ? -1.706 5.086 3.689 1.00 98.75 133 PHE A CA 1
ATOM 1073 C C . PHE A 1 133 ? -2.883 6.042 3.483 1.00 98.75 133 PHE A C 1
ATOM 1075 O O . PHE A 1 133 ? -3.790 6.158 4.314 1.00 98.75 133 PHE A O 1
ATOM 1082 N N . ASN A 1 134 ? -2.878 6.704 2.329 1.00 98.44 134 ASN A N 1
ATOM 1083 C CA . ASN A 1 134 ? -3.923 7.602 1.874 1.00 98.44 134 ASN A CA 1
ATOM 1084 C C . ASN A 1 134 ? -5.183 6.798 1.527 1.00 98.44 134 ASN A C 1
ATOM 1086 O O . ASN A 1 134 ? -5.287 6.156 0.482 1.00 98.44 134 ASN A O 1
ATOM 1090 N N . VAL A 1 135 ? -6.162 6.845 2.429 1.00 97.69 135 VAL A N 1
ATOM 1091 C CA . VAL A 1 135 ? -7.398 6.055 2.347 1.00 97.69 135 VAL A CA 1
ATOM 1092 C C . VAL A 1 135 ? -8.175 6.324 1.059 1.00 97.69 135 VAL A C 1
ATOM 1094 O O . VAL A 1 135 ? -8.705 5.389 0.459 1.00 97.69 135 VAL A O 1
ATOM 1097 N N . ASP A 1 136 ? -8.252 7.581 0.626 1.00 97.38 136 ASP A N 1
ATOM 1098 C CA . ASP A 1 136 ? -9.020 7.943 -0.564 1.00 97.38 136 ASP A CA 1
ATOM 1099 C C . ASP A 1 136 ? -8.337 7.418 -1.829 1.00 97.38 136 ASP A C 1
ATOM 1101 O O . ASP A 1 136 ? -9.013 6.889 -2.712 1.00 97.38 136 ASP A O 1
ATOM 1105 N N . LYS A 1 137 ? -6.999 7.438 -1.868 1.00 97.56 137 LYS A N 1
ATOM 1106 C CA . LYS A 1 137 ? -6.225 6.803 -2.940 1.00 97.56 137 LYS A CA 1
ATOM 1107 C C . LYS A 1 137 ? -6.375 5.293 -2.960 1.00 97.56 137 LYS A C 1
ATOM 1109 O O . LYS A 1 137 ? -6.621 4.728 -4.020 1.00 97.56 137 LYS A O 1
ATOM 1114 N N . LEU A 1 138 ? -6.302 4.629 -1.810 1.00 97.44 138 LEU A N 1
ATOM 1115 C CA . LEU A 1 138 ? -6.496 3.181 -1.766 1.00 97.44 138 LEU A CA 1
ATOM 1116 C C . LEU A 1 138 ? -7.897 2.776 -2.255 1.00 97.44 138 LEU A C 1
ATOM 1118 O O . LEU A 1 138 ? -8.026 1.806 -2.999 1.00 97.44 138 LEU A O 1
ATOM 1122 N N . ARG A 1 139 ? -8.943 3.535 -1.897 1.00 96.62 139 ARG A N 1
ATOM 1123 C CA . ARG A 1 139 ? -10.315 3.307 -2.390 1.00 96.62 139 ARG A CA 1
ATOM 1124 C C . ARG A 1 139 ? -10.455 3.578 -3.887 1.00 96.62 139 ARG A C 1
ATOM 1126 O O . ARG A 1 139 ? -11.215 2.885 -4.550 1.00 96.62 139 ARG A O 1
ATOM 1133 N N . GLU A 1 140 ? -9.741 4.576 -4.407 1.00 95.88 140 GLU A N 1
ATOM 1134 C CA . GLU A 1 140 ? -9.697 4.900 -5.838 1.00 95.88 140 GLU A CA 1
ATOM 1135 C C . GLU A 1 140 ? -9.027 3.784 -6.657 1.00 95.88 140 GLU A C 1
ATOM 1137 O O . GLU A 1 140 ? -9.461 3.490 -7.769 1.00 95.88 140 GLU A O 1
ATOM 1142 N N . LEU A 1 141 ? -7.959 3.188 -6.122 1.00 95.94 141 LEU A N 1
ATOM 1143 C CA . LEU A 1 141 ? -7.113 2.226 -6.832 1.00 95.94 141 LEU A CA 1
ATOM 1144 C C . LEU A 1 141 ? -7.600 0.778 -6.691 1.00 95.94 141 LEU A C 1
ATOM 1146 O O . LEU A 1 141 ? -7.487 0.004 -7.638 1.00 95.94 141 LEU A O 1
ATOM 1150 N N . CYS A 1 142 ? -8.148 0.413 -5.529 1.00 96.50 142 CYS A N 1
ATOM 1151 C CA . CYS A 1 142 ? -8.638 -0.934 -5.239 1.00 96.50 142 CYS A CA 1
ATOM 1152 C C . CYS A 1 142 ? -9.909 -0.875 -4.360 1.00 96.50 142 CYS A C 1
ATOM 1154 O O . CYS A 1 142 ? -9.859 -1.165 -3.159 1.00 96.50 142 CYS A O 1
ATOM 1156 N N . PRO A 1 143 ? -11.066 -0.487 -4.936 1.00 95.50 143 PRO A N 1
ATOM 1157 C CA . PRO A 1 143 ? -12.299 -0.251 -4.181 1.00 95.50 143 PRO A CA 1
ATOM 1158 C C . PRO A 1 143 ? -12.815 -1.508 -3.470 1.00 95.50 143 PRO A C 1
ATOM 1160 O O . PRO A 1 143 ? -13.137 -1.449 -2.283 1.00 95.50 143 PRO A O 1
ATOM 1163 N N . GLU A 1 144 ? -12.847 -2.653 -4.163 1.00 95.06 144 GLU A N 1
ATOM 1164 C CA . GLU A 1 144 ? -13.289 -3.935 -3.591 1.00 95.06 144 GLU A CA 1
ATOM 1165 C C . GLU A 1 144 ? -12.387 -4.373 -2.424 1.00 95.06 144 GLU A C 1
ATOM 1167 O O . GLU A 1 144 ? -12.880 -4.734 -1.352 1.00 95.06 144 GLU A O 1
ATOM 1172 N N . GLY A 1 145 ? -11.063 -4.291 -2.604 1.00 96.00 145 GLY A N 1
ATOM 1173 C CA . GLY A 1 145 ? -10.088 -4.669 -1.580 1.00 96.00 145 GLY A CA 1
ATOM 1174 C C . GLY A 1 145 ? -10.167 -3.774 -0.343 1.00 96.00 145 GLY A C 1
ATOM 1175 O O . GLY A 1 145 ? -10.198 -4.270 0.787 1.00 96.00 145 GLY A O 1
ATOM 1176 N N . MET A 1 146 ? -10.306 -2.458 -0.538 1.00 96.69 146 MET A N 1
ATOM 1177 C CA . MET A 1 146 ? -10.523 -1.533 0.576 1.00 96.69 146 MET A CA 1
ATOM 1178 C C . MET A 1 146 ? -11.837 -1.784 1.300 1.00 96.69 146 MET A C 1
ATOM 1180 O O . MET A 1 146 ? -11.846 -1.778 2.527 1.00 96.69 146 MET A O 1
ATOM 1184 N N . GLN A 1 147 ? -12.935 -2.037 0.587 1.00 96.00 147 GLN A N 1
ATOM 1185 C CA . GLN A 1 147 ? -14.214 -2.337 1.228 1.00 96.00 147 GLN A CA 1
ATOM 1186 C C . GLN A 1 147 ? -14.107 -3.578 2.126 1.00 96.00 147 GLN A C 1
ATOM 1188 O O . GLN A 1 147 ? -14.571 -3.562 3.269 1.00 96.00 147 GLN A O 1
ATOM 1193 N N . ALA A 1 148 ? -13.460 -4.640 1.639 1.00 95.62 148 ALA A N 1
ATOM 1194 C CA . ALA A 1 148 ? -13.243 -5.859 2.412 1.00 95.62 148 ALA A CA 1
ATOM 1195 C C . ALA A 1 148 ? -12.377 -5.608 3.660 1.00 95.62 148 ALA A C 1
ATOM 1197 O O . ALA A 1 148 ? -12.709 -6.084 4.751 1.00 95.62 148 ALA A O 1
ATOM 1198 N N . TYR A 1 149 ? -11.304 -4.823 3.522 1.00 96.44 149 TYR A N 1
ATOM 1199 C CA . TYR A 1 149 ? -10.445 -4.428 4.639 1.00 96.44 149 TYR A CA 1
ATOM 1200 C C . TYR A 1 149 ? -11.191 -3.572 5.677 1.00 96.44 149 TYR A C 1
ATOM 1202 O O . TYR A 1 149 ? -11.138 -3.839 6.875 1.00 96.44 149 TYR A O 1
ATOM 1210 N N . GLU A 1 150 ? -11.953 -2.566 5.248 1.00 96.56 150 GLU A N 1
ATOM 1211 C CA . GLU A 1 150 ? -12.705 -1.690 6.154 1.00 96.56 150 GLU A CA 1
ATOM 1212 C C . GLU A 1 150 ? -13.800 -2.439 6.925 1.00 96.56 150 GLU A C 1
ATOM 1214 O O . GLU A 1 150 ? -14.046 -2.163 8.109 1.00 96.56 150 GLU A O 1
ATOM 1219 N N . HIS A 1 151 ? -14.425 -3.425 6.277 1.00 94.38 151 HIS A N 1
ATOM 1220 C CA . HIS A 1 151 ? -15.361 -4.333 6.924 1.00 94.38 151 HIS A CA 1
ATOM 1221 C C . HIS A 1 151 ? -14.679 -5.146 8.031 1.00 94.38 151 HIS A C 1
ATOM 1223 O O . HIS A 1 151 ? -15.228 -5.283 9.131 1.00 94.38 151 HIS A O 1
ATOM 1229 N N . SER A 1 152 ? -13.468 -5.653 7.775 1.00 91.56 152 SER A N 1
ATOM 1230 C CA . SER A 1 152 ? -12.751 -6.527 8.708 1.00 91.56 152 SER A CA 1
ATOM 1231 C C . SER A 1 152 ? -12.291 -5.805 9.979 1.00 91.56 152 SER A C 1
ATOM 1233 O O . SER A 1 152 ? -12.344 -6.385 11.066 1.00 91.56 152 SER A O 1
ATOM 1235 N N . ILE A 1 153 ? -11.940 -4.520 9.880 1.00 92.88 153 ILE A N 1
ATOM 1236 C CA . ILE A 1 153 ? -11.613 -3.663 11.035 1.00 92.88 153 ILE A CA 1
ATOM 1237 C C . ILE A 1 153 ? -12.857 -3.023 11.683 1.00 92.88 153 ILE A C 1
ATOM 1239 O O . ILE A 1 153 ? -12.761 -2.319 12.687 1.00 92.88 153 ILE A O 1
ATOM 1243 N N . GLY A 1 154 ? -14.056 -3.294 11.155 1.00 88.12 154 GLY A N 1
ATOM 1244 C CA . GLY A 1 154 ? -15.330 -2.912 11.767 1.00 88.12 154 GLY A CA 1
ATOM 1245 C C . GLY A 1 154 ? -15.771 -1.466 11.524 1.00 88.12 154 GLY A C 1
ATOM 1246 O O . GLY A 1 154 ? -16.590 -0.952 12.298 1.00 88.12 154 GLY A O 1
ATOM 1247 N N . ARG A 1 155 ? -15.291 -0.807 10.461 1.00 77.06 155 ARG A N 1
ATOM 1248 C CA . ARG A 1 155 ? -15.648 0.590 10.140 1.00 77.06 155 ARG A CA 1
ATOM 1249 C C . ARG A 1 155 ? -17.138 0.771 9.835 1.00 77.06 155 ARG A C 1
ATOM 1251 O O . ARG A 1 155 ? -17.737 1.752 10.278 1.00 77.06 155 ARG A O 1
ATOM 1258 N N . ASP A 1 156 ? -17.773 -0.225 9.218 1.00 63.00 156 ASP A N 1
ATOM 1259 C CA . ASP A 1 156 ? -19.211 -0.225 8.890 1.00 63.00 156 ASP A CA 1
ATOM 1260 C C . ASP A 1 156 ? -20.129 -0.055 10.109 1.00 63.00 156 ASP A C 1
ATOM 1262 O O . ASP A 1 156 ? -21.274 0.398 10.001 1.00 63.00 156 ASP A O 1
ATOM 1266 N N . LYS A 1 157 ? -19.642 -0.421 11.300 1.00 55.91 157 LYS A N 1
ATOM 1267 C CA . LYS A 1 157 ? -20.398 -0.284 12.549 1.00 55.91 157 LYS A CA 1
ATOM 1268 C C . LYS A 1 157 ? -20.396 1.156 13.065 1.00 55.91 157 LYS A C 1
ATOM 1270 O O . LYS A 1 157 ? -21.347 1.537 13.740 1.00 55.91 157 LYS A O 1
ATOM 1275 N N . GLN A 1 158 ? -19.385 1.964 12.736 1.00 51.69 158 GLN A N 1
ATOM 1276 C CA . GLN A 1 158 ? -19.266 3.345 13.220 1.00 51.69 158 GLN A CA 1
ATOM 1277 C C . GLN A 1 158 ? -20.164 4.314 12.434 1.00 51.69 158 GLN A C 1
ATOM 1279 O O . GLN A 1 158 ? -20.818 5.166 13.037 1.00 51.69 158 GLN A O 1
ATOM 1284 N N . VAL A 1 159 ? -20.294 4.124 11.115 1.00 52.00 159 VAL A N 1
ATOM 1285 C CA . VAL A 1 159 ? -21.156 4.958 10.252 1.00 52.00 159 VAL A CA 1
ATOM 1286 C C . VAL A 1 159 ? -22.630 4.850 10.667 1.00 52.00 159 VAL A C 1
ATOM 1288 O O . VAL A 1 159 ? -23.300 5.862 10.863 1.00 52.00 159 VAL A O 1
ATOM 1291 N N . LYS A 1 160 ? -23.118 3.630 10.940 1.00 46.47 160 LYS A N 1
ATOM 1292 C CA . LYS A 1 160 ? -24.512 3.395 11.372 1.00 46.47 160 LYS A CA 1
ATOM 1293 C C . LYS A 1 160 ? -24.847 3.973 12.750 1.00 46.47 160 LYS A C 1
ATOM 1295 O O . LYS A 1 160 ? -26.015 4.244 13.025 1.00 46.47 160 LYS A O 1
ATOM 1300 N N . VAL A 1 161 ? -23.859 4.127 13.633 1.00 54.72 161 VAL A N 1
ATOM 1301 C CA . VAL A 1 161 ? -24.061 4.747 14.954 1.00 54.72 161 VAL A CA 1
ATOM 1302 C C . VAL A 1 161 ? -24.149 6.267 14.822 1.00 54.72 161 VAL A C 1
ATOM 1304 O O . VAL A 1 161 ? -24.997 6.873 15.473 1.00 54.72 161 VAL A O 1
ATOM 1307 N N . MET A 1 162 ? -23.352 6.876 13.937 1.00 52.56 162 MET A N 1
ATOM 1308 C CA . MET A 1 162 ? -23.423 8.316 13.668 1.00 52.56 162 MET A CA 1
ATOM 1309 C C . MET A 1 162 ? -24.713 8.727 12.946 1.00 52.56 162 MET A C 1
ATOM 1311 O O . MET A 1 162 ? -25.300 9.744 13.304 1.00 52.56 162 MET A O 1
ATOM 1315 N N . GLU A 1 163 ? -25.202 7.938 11.983 1.00 51.06 163 GLU A N 1
ATOM 1316 C CA . GLU A 1 163 ? -26.467 8.237 11.288 1.00 51.06 163 GLU A CA 1
ATOM 1317 C C . GLU A 1 163 ? -27.696 8.124 12.197 1.00 51.06 163 GLU A C 1
ATOM 1319 O O . GLU A 1 163 ? -28.647 8.882 12.045 1.00 51.06 163 GLU A O 1
ATOM 1324 N N . LYS A 1 164 ? -27.681 7.210 13.175 1.00 48.12 164 LYS A N 1
ATOM 1325 C CA . LYS A 1 164 ? -28.777 7.062 14.148 1.00 48.12 164 LYS A CA 1
ATOM 1326 C C . LYS A 1 164 ? -28.761 8.101 15.271 1.00 48.12 164 LYS A C 1
ATOM 1328 O O . LYS A 1 164 ? -29.709 8.149 16.050 1.00 48.12 164 LYS A O 1
ATOM 1333 N N . ALA A 1 165 ? -27.696 8.890 15.379 1.00 50.44 165 ALA A N 1
ATOM 1334 C CA . ALA A 1 165 ? -27.536 9.922 16.398 1.00 50.44 165 ALA A CA 1
ATOM 1335 C C . ALA A 1 165 ? -27.863 11.340 15.885 1.00 50.44 165 ALA A C 1
ATOM 1337 O O . ALA A 1 165 ? -27.576 12.308 16.591 1.00 50.44 165 ALA A O 1
ATOM 1338 N N . ARG A 1 166 ? -28.432 11.469 14.677 1.00 44.62 166 ARG A N 1
ATOM 1339 C CA . ARG A 1 166 ? -28.760 12.749 14.037 1.00 44.62 166 ARG A CA 1
ATOM 1340 C C . ARG A 1 166 ? -30.261 12.981 13.902 1.00 44.62 166 ARG A C 1
ATOM 1342 O O . ARG A 1 166 ? -31.002 11.988 13.740 1.00 44.62 166 ARG A O 1
#

Foldseek 3Di:
DDDLVPDDPVSNVVVVVVVVVVVVVVVVVPDDPPQDWDWQQAPVRDIFTWAWAWAADPPALEIWTWTWGCVPNDTDTDGTQFDDDPHHDPPQKGWGPCVVTVSSVVSCVVQVQWDFPPDWDDDDNDITTITRTDLVSCCSRPVPNSVNSCVVVPVVVVVVVVVVVD

Radius of gyration: 22.0 Å; chains: 1; bounding box: 60×47×49 Å